Protein AF-0000000068884957 (afdb_homodimer)

Solvent-accessible surface area (backbone atoms only — not comparable to full-atom values): 5904 Å² total; per-residue (Å²): 128,88,70,58,85,63,53,73,67,52,44,51,50,47,52,52,43,50,51,48,53,64,71,40,42,40,56,53,42,12,63,74,69,73,43,58,30,68,40,50,49,53,39,40,56,73,71,47,56,98,104,126,87,72,59,84,63,53,75,67,53,44,51,49,48,51,52,41,51,51,49,54,66,70,38,42,40,56,52,41,12,63,74,70,73,43,57,30,68,40,51,49,52,40,40,56,71,70,47,56,97,105

Nearest PDB structures (foldseek):
  5eyb-assembly2_B  TM=4.800E-01  e=1.861E+00  Schizosaccharomyces pombe 972h-
  6exn-assembly1_O  TM=4.761E-01  e=3.169E+00  Saccharomyces cerevisiae S288C
  5eyb-assembly2_B  TM=4.801E-01  e=1.307E+00  Schizosaccharomyces pombe 972h-
  6exn-assembly1_O  TM=4.760E-01  e=1.888E+00  Saccharomyces cerevisiae S288C
  8wuz-assembly1_A  TM=5.271E-01  e=7.101E+00  Homo sapiens

Secondary structure (DSSP, 8-state):
-------HHHHHHHHHHHHHHHHTHHHHHHHHHTS-HHHHHHHHHHHTTT-/-------HHHHHHHHHHHHHHHHTHHHHHHHHHTS-HHHHHHHHHHHTTT-

Radius of gyration: 15.95 Å; Cα contacts (8 Å, |Δi|>4): 82; chains: 2; bounding box: 24×51×35 Å

InterPro domains:
  IPR001005 SANT/Myb domain [PF00249] (6-47)
  IPR001005 SANT/Myb domain [cd00167] (5-48)
  IPR009057 Homedomain-like superfamily [SSF46689] (7-48)
  IPR017930 Myb domain [PS51294] (1-51)

Structure (mmCIF, N/CA/C/O backbone):
data_AF-0000000068884957-model_v1
#
loop_
_entity.id
_entity.type
_entity.pdbx_description
1 polymer '(Perigord truffle) hypothetical protein'
#
loop_
_atom_site.group_PDB
_atom_site.id
_atom_site.type_symbol
_atom_site.label_atom_id
_atom_site.label_alt_id
_atom_site.label_comp_id
_atom_site.label_asym_id
_atom_site.label_entity_id
_atom_site.label_seq_id
_atom_site.pdbx_PDB_ins_code
_atom_site.Cartn_x
_atom_site.Cartn_y
_atom_site.Cartn_z
_atom_site.occupancy
_atom_site.B_iso_or_equiv
_atom_site.auth_seq_id
_atom_site.auth_comp_id
_atom_site.auth_asym_id
_atom_site.auth_atom_id
_atom_site.pdbx_PDB_model_num
ATOM 1 N N . MET A 1 1 ? 8.664 -26.594 -0.757 1 45.12 1 MET A N 1
ATOM 2 C CA . MET A 1 1 ? 7.906 -25.391 -0.413 1 45.12 1 MET A CA 1
ATOM 3 C C . MET A 1 1 ? 7.047 -24.938 -1.588 1 45.12 1 MET A C 1
ATOM 5 O O . MET A 1 1 ? 7.555 -24.734 -2.693 1 45.12 1 MET A O 1
ATOM 9 N N . HIS A 1 2 ? 5.934 -25.438 -1.832 1 53.47 2 HIS A N 1
ATOM 10 C CA . HIS A 1 2 ? 5.199 -25.328 -3.088 1 53.47 2 HIS A CA 1
ATOM 11 C C . HIS A 1 2 ? 5.078 -23.875 -3.535 1 53.47 2 HIS A C 1
ATOM 13 O O . HIS A 1 2 ? 4.582 -23.031 -2.787 1 53.47 2 HIS A O 1
ATOM 19 N N . TYR A 1 3 ? 5.973 -23.422 -4.434 1 61.19 3 TYR A N 1
ATOM 20 C CA . TYR A 1 3 ? 6.074 -22.125 -5.113 1 61.19 3 TYR A CA 1
ATOM 21 C C . TYR A 1 3 ? 4.734 -21.719 -5.711 1 61.19 3 TYR A C 1
ATOM 23 O O . TYR A 1 3 ? 3.943 -22.578 -6.117 1 61.19 3 TYR A O 1
ATOM 31 N N . ALA A 1 4 ? 4.199 -20.516 -5.281 1 70.12 4 ALA A N 1
ATOM 32 C CA . ALA A 1 4 ? 2.979 -19.984 -5.871 1 70.12 4 ALA A CA 1
ATOM 33 C C . ALA A 1 4 ? 3.074 -19.938 -7.395 1 70.12 4 ALA A C 1
ATOM 35 O O . ALA A 1 4 ? 4.082 -19.5 -7.949 1 70.12 4 ALA A O 1
ATOM 36 N N . GLU A 1 5 ? 2.26 -20.844 -8.094 1 85.31 5 GLU A N 1
ATOM 37 C CA . GLU A 1 5 ? 2.234 -20.844 -9.555 1 85.31 5 GLU A CA 1
ATOM 38 C C . GLU A 1 5 ? 1.241 -19.812 -10.094 1 85.31 5 GLU A C 1
ATOM 40 O O . GLU A 1 5 ? 0.068 -19.828 -9.711 1 85.31 5 GLU A O 1
ATOM 45 N N . PHE A 1 6 ? 1.774 -18.781 -10.656 1 95.44 6 PHE A N 1
ATOM 46 C CA . PHE A 1 6 ? 0.971 -17.781 -11.367 1 95.44 6 PHE A CA 1
ATOM 47 C C . PHE A 1 6 ? 1.16 -17.922 -12.867 1 95.44 6 PHE A C 1
ATOM 49 O O . PHE A 1 6 ? 2.287 -17.859 -13.367 1 95.44 6 PHE A O 1
ATOM 56 N N . GLY A 1 7 ? 0.014 -18.219 -13.523 1 94.56 7 GLY A N 1
ATOM 57 C CA . GLY A 1 7 ? 0.101 -18.141 -14.977 1 94.56 7 GLY A CA 1
ATOM 58 C C . GLY A 1 7 ? 0.417 -16.75 -15.477 1 94.56 7 GLY A C 1
ATOM 59 O O . GLY A 1 7 ? 0.49 -15.805 -14.695 1 94.56 7 GLY A O 1
ATOM 60 N N . GLU A 1 8 ? 0.545 -16.625 -16.859 1 95.62 8 GLU A N 1
ATOM 61 C CA . GLU A 1 8 ? 0.916 -15.352 -17.453 1 95.62 8 GLU A CA 1
ATOM 62 C C . GLU A 1 8 ? -0.126 -14.273 -17.141 1 95.62 8 GLU A C 1
ATOM 64 O O . GLU A 1 8 ? 0.22 -13.164 -16.719 1 95.62 8 GLU A O 1
ATOM 69 N N . ASP A 1 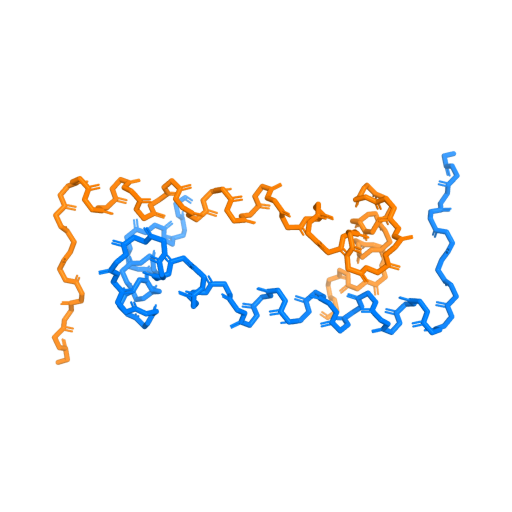9 ? -1.369 -14.578 -17.25 1 96.62 9 ASP A N 1
ATOM 70 C CA . ASP A 1 9 ? -2.439 -13.625 -16.969 1 96.62 9 ASP A CA 1
ATOM 71 C C . ASP A 1 9 ? -2.512 -13.281 -15.492 1 96.62 9 ASP A C 1
ATOM 73 O O . ASP A 1 9 ? -2.729 -12.125 -15.125 1 96.62 9 ASP A O 1
ATOM 77 N N . GLU A 1 10 ? -2.334 -14.281 -14.625 1 96.56 10 GLU A N 1
ATOM 78 C CA . GLU A 1 10 ? -2.361 -14.07 -13.18 1 96.56 10 GLU A CA 1
ATOM 79 C C . GLU A 1 10 ? -1.194 -13.203 -12.727 1 96.56 10 GLU A C 1
ATOM 81 O O . GLU A 1 10 ? -1.354 -12.344 -11.852 1 96.56 10 GLU A O 1
ATOM 86 N N . SER A 1 11 ? -0.07 -13.469 -13.398 1 96.94 11 SER A N 1
ATOM 87 C CA . SER A 1 11 ? 1.112 -12.656 -13.109 1 96.94 11 SER A CA 1
ATOM 88 C C . SER A 1 11 ? 0.885 -11.195 -13.477 1 96.94 11 SER A C 1
ATOM 90 O O . SER A 1 11 ? 1.215 -10.297 -12.695 1 96.94 11 SER A O 1
ATOM 92 N N . ALA A 1 12 ? 0.295 -10.992 -14.625 1 98.06 12 ALA A N 1
ATOM 93 C CA . ALA A 1 12 ? 0 -9.633 -15.078 1 98.06 12 ALA A CA 1
ATOM 94 C C . ALA A 1 12 ? -1.019 -8.961 -14.156 1 98.06 12 ALA A C 1
ATOM 96 O O . ALA A 1 12 ? -0.89 -7.777 -13.836 1 98.06 12 ALA A O 1
ATOM 97 N N . ALA A 1 13 ? -1.989 -9.695 -13.766 1 98.31 13 ALA A N 1
ATOM 98 C CA . ALA A 1 13 ? -3.006 -9.164 -12.859 1 98.31 13 ALA A CA 1
ATOM 99 C C . ALA A 1 13 ? -2.398 -8.812 -11.508 1 98.31 13 ALA A C 1
ATOM 101 O O . ALA A 1 13 ? -2.746 -7.785 -10.914 1 98.31 13 ALA A O 1
ATOM 102 N N . LEU A 1 14 ? -1.523 -9.648 -10.977 1 98.25 14 LEU A N 1
ATOM 103 C CA . LEU A 1 14 ? -0.846 -9.391 -9.711 1 98.25 14 LEU A CA 1
ATOM 104 C C . LEU A 1 14 ? -0.012 -8.117 -9.789 1 98.25 14 LEU A C 1
ATOM 106 O O . LEU A 1 14 ? -0.081 -7.27 -8.898 1 98.25 14 LEU A O 1
ATOM 110 N N . LEU A 1 15 ? 0.697 -8.031 -10.906 1 98.12 15 LEU A N 1
ATOM 111 C CA . LEU A 1 15 ? 1.517 -6.832 -11.086 1 98.12 15 LEU A CA 1
ATOM 112 C C . LEU A 1 15 ? 0.647 -5.582 -11.141 1 98.12 15 LEU A C 1
ATOM 114 O O . LEU A 1 15 ? 0.979 -4.562 -10.531 1 98.12 15 LEU A O 1
ATOM 118 N N . ALA A 1 16 ? -0.432 -5.656 -11.852 1 98.56 16 ALA A N 1
ATOM 119 C CA . ALA A 1 16 ? -1.354 -4.531 -11.953 1 98.56 16 ALA A CA 1
ATOM 120 C C . ALA A 1 16 ? -1.937 -4.168 -10.594 1 98.56 16 ALA A C 1
ATOM 122 O O . ALA A 1 16 ? -2.074 -2.988 -10.266 1 98.56 16 ALA A O 1
ATOM 123 N N . ALA A 1 17 ? -2.283 -5.172 -9.797 1 98.5 17 ALA A N 1
ATOM 124 C CA . ALA A 1 17 ? -2.84 -4.953 -8.461 1 98.5 17 ALA A CA 1
ATOM 125 C C . ALA A 1 17 ? -1.813 -4.301 -7.543 1 98.5 17 ALA A C 1
ATOM 127 O O . ALA A 1 17 ? -2.158 -3.428 -6.738 1 98.5 17 ALA A O 1
ATOM 128 N N . ILE A 1 18 ? -0.545 -4.719 -7.688 1 98.25 18 ILE A N 1
ATOM 129 C CA . ILE A 1 18 ? 0.536 -4.145 -6.891 1 98.25 18 ILE A CA 1
ATOM 130 C C . ILE A 1 18 ? 0.706 -2.668 -7.242 1 98.25 18 ILE A C 1
ATOM 132 O O . ILE A 1 18 ? 0.757 -1.815 -6.352 1 98.25 18 ILE A O 1
ATOM 136 N N . LYS A 1 19 ? 0.686 -2.406 -8.508 1 98.12 19 LYS A N 1
ATOM 137 C CA . LYS A 1 19 ? 0.856 -1.027 -8.953 1 98.12 19 LYS A CA 1
ATOM 138 C C . LYS A 1 19 ? -0.315 -0.156 -8.508 1 98.12 19 LYS A C 1
ATOM 140 O O . LYS A 1 19 ? -0.119 0.98 -8.07 1 98.12 19 LYS A O 1
ATOM 145 N N . GLU A 1 20 ? -1.428 -0.667 -8.586 1 98.44 20 GLU A N 1
ATOM 146 C CA . GLU A 1 20 ? -2.61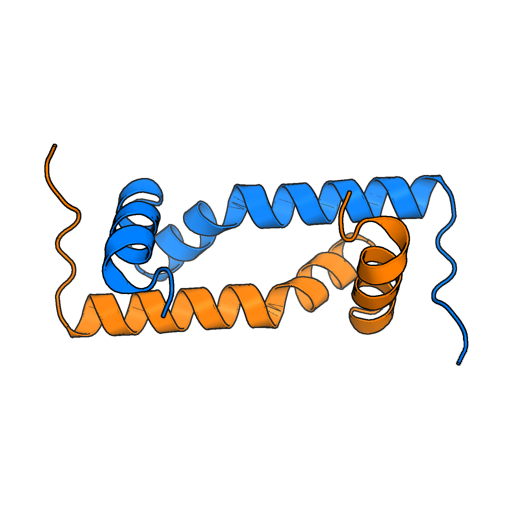3 0.068 -8.156 1 98.44 20 GLU A CA 1
ATOM 147 C C . GLU A 1 20 ? -2.574 0.352 -6.66 1 98.44 20 GLU A C 1
ATOM 149 O O . GLU A 1 20 ? -2.912 1.454 -6.223 1 98.44 20 GLU A O 1
ATOM 154 N N . TYR A 1 21 ? -2.248 -0.676 -5.883 1 98.12 21 TYR A N 1
ATOM 155 C CA . TYR A 1 21 ? -2.154 -0.523 -4.434 1 98.12 21 TYR A CA 1
ATOM 156 C C . TYR A 1 21 ? -1.159 0.572 -4.066 1 98.12 21 TYR A C 1
ATOM 158 O O . TYR A 1 21 ? -1.441 1.412 -3.209 1 98.12 21 TYR A O 1
ATOM 166 N N . GLU A 1 22 ? -0.022 0.586 -4.723 1 97.38 22 GLU A N 1
ATOM 167 C CA . GLU A 1 22 ? 1.009 1.585 -4.457 1 97.38 22 GLU A CA 1
ATOM 168 C C . GLU A 1 22 ? 0.555 2.975 -4.891 1 97.38 22 GLU A C 1
ATOM 170 O O . GLU A 1 22 ? 0.837 3.967 -4.215 1 97.38 22 GLU A O 1
ATOM 175 N N . ALA A 1 23 ? -0.179 3.043 -5.969 1 97.69 23 ALA A N 1
ATOM 176 C CA . ALA A 1 23 ? -0.647 4.312 -6.516 1 97.69 23 ALA A CA 1
ATOM 177 C C . ALA A 1 23 ? -1.722 4.93 -5.625 1 97.69 23 ALA A C 1
ATOM 179 O O . ALA A 1 23 ? -1.856 6.156 -5.566 1 97.69 23 ALA A O 1
ATOM 180 N N . ASN A 1 24 ? -2.383 4.039 -4.902 1 98.31 24 ASN A N 1
ATOM 181 C CA . ASN A 1 24 ? -3.514 4.52 -4.117 1 98.31 24 ASN A CA 1
ATOM 182 C C . ASN A 1 24 ? -3.135 4.723 -2.652 1 98.31 24 ASN A C 1
ATOM 184 O O . ASN A 1 24 ? -3.959 5.164 -1.849 1 98.31 24 ASN A O 1
ATOM 188 N N . LYS A 1 25 ? -1.946 4.535 -2.307 1 98.5 25 LYS A N 1
ATOM 189 C CA . LYS A 1 25 ? -1.498 4.523 -0.918 1 98.5 25 LYS A CA 1
ATOM 190 C C . LYS A 1 25 ? -1.889 5.812 -0.203 1 98.5 25 LYS A C 1
ATOM 192 O O . LYS A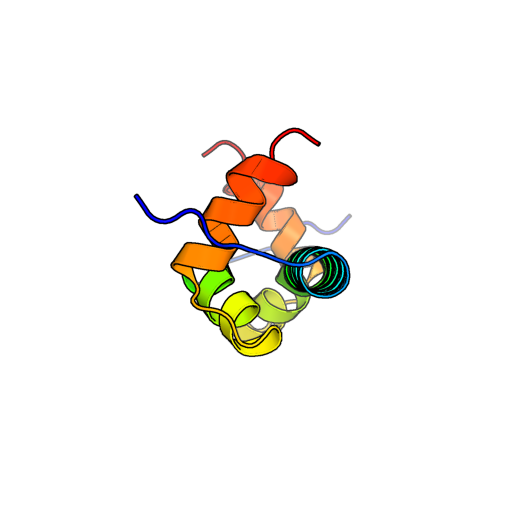 1 25 ? -2.654 5.785 0.763 1 98.5 25 LYS A O 1
ATOM 197 N N . TRP A 1 26 ? -1.493 6.836 -0.78 1 98.69 26 TRP A N 1
ATOM 198 C CA . TRP A 1 26 ? -1.642 8.094 -0.057 1 98.69 26 TRP A CA 1
ATOM 199 C C . TRP A 1 26 ? -3.072 8.609 -0.156 1 98.69 26 TRP A C 1
ATOM 201 O O . TRP A 1 26 ? -3.547 9.32 0.737 1 98.69 26 TRP A O 1
ATOM 211 N N . LYS A 1 27 ? -3.783 8.219 -1.224 1 98.44 27 LYS A N 1
ATOM 212 C CA . LYS A 1 27 ? -5.211 8.516 -1.288 1 98.44 27 LYS A CA 1
ATOM 213 C C . LYS A 1 27 ? -5.969 7.824 -0.158 1 98.44 27 LYS A C 1
ATOM 215 O O . LYS A 1 27 ? -6.781 8.453 0.527 1 98.44 27 LYS A O 1
ATOM 220 N N . VAL A 1 28 ? -5.625 6.625 0.059 1 98.5 28 VAL A N 1
ATOM 221 C CA . VAL A 1 28 ? -6.293 5.832 1.088 1 98.5 28 VAL A CA 1
ATOM 222 C C . VAL A 1 28 ? -5.883 6.332 2.471 1 98.5 28 VAL A C 1
ATOM 224 O O . VAL A 1 28 ? -6.734 6.535 3.34 1 98.5 28 VAL A O 1
ATOM 227 N N . ILE A 1 29 ? -4.629 6.547 2.662 1 98.62 29 ILE A N 1
ATOM 228 C CA .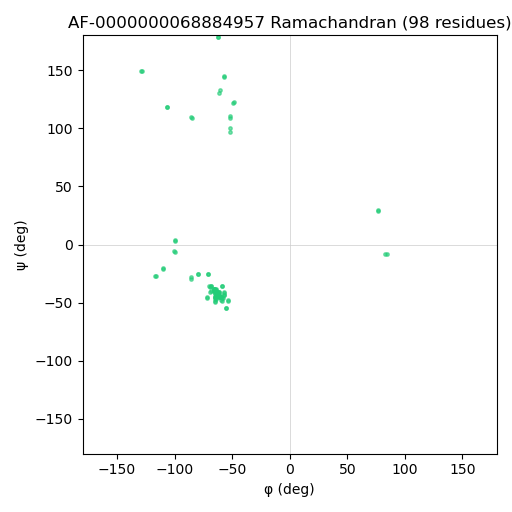 ILE A 1 29 ? -4.121 7 3.953 1 98.62 29 ILE A CA 1
ATOM 229 C C . ILE A 1 29 ? -4.664 8.398 4.262 1 98.62 29 ILE A C 1
ATOM 231 O O . ILE A 1 29 ? -5.113 8.656 5.379 1 98.62 29 ILE A O 1
ATOM 235 N N . GLY A 1 30 ? -4.609 9.281 3.209 1 98.38 30 GLY A N 1
ATOM 236 C CA . GLY A 1 30 ? -5.156 10.617 3.402 1 98.38 30 GLY A CA 1
ATOM 237 C C . GLY A 1 30 ? -6.613 10.609 3.824 1 98.38 30 GLY A C 1
ATOM 238 O O . GLY A 1 30 ? -7.016 11.375 4.703 1 98.38 30 GLY A O 1
ATOM 239 N N . THR A 1 31 ? -7.418 9.727 3.219 1 98.56 31 THR A N 1
ATOM 240 C CA . THR A 1 31 ? -8.828 9.594 3.566 1 98.56 31 THR A CA 1
ATOM 241 C C . THR A 1 31 ? -8.992 9.109 5.004 1 98.56 31 THR A C 1
ATOM 243 O O . THR A 1 31 ? -9.836 9.625 5.746 1 98.56 31 THR A O 1
ATOM 246 N N . LYS A 1 32 ? -8.172 8.258 5.418 1 98.19 32 LYS A N 1
ATOM 247 C CA . LYS A 1 32 ? -8.273 7.664 6.746 1 98.19 32 LYS A CA 1
ATOM 248 C C . LYS A 1 32 ? -7.949 8.688 7.832 1 98.19 32 LYS A C 1
ATOM 250 O O . LYS A 1 32 ? -8.586 8.703 8.883 1 98.19 32 LYS A O 1
ATOM 255 N N . VAL A 1 33 ? -6.988 9.602 7.574 1 98.06 33 VAL A N 1
ATOM 256 C CA . VAL A 1 33 ? -6.543 10.508 8.625 1 98.06 33 VAL A CA 1
ATOM 257 C C . VAL A 1 33 ? -7.215 11.867 8.445 1 98.06 33 VAL A C 1
ATOM 259 O O . VAL A 1 33 ? -7.066 12.758 9.289 1 98.06 33 VAL A O 1
ATOM 262 N N . GLY A 1 34 ? -7.945 12.039 7.383 1 97.25 34 GLY A N 1
ATOM 263 C CA . GLY A 1 34 ? -8.664 13.273 7.137 1 97.25 34 GLY A CA 1
ATOM 264 C C . GLY A 1 34 ? -7.758 14.398 6.66 1 97.25 34 GLY A C 1
ATOM 265 O O . GLY A 1 34 ? -7.969 15.562 7.016 1 97.25 34 GLY A O 1
ATOM 266 N N . LYS A 1 35 ? -6.656 14.07 5.965 1 97.5 35 LYS A N 1
ATOM 267 C CA . LYS A 1 35 ? -5.703 15.016 5.398 1 97.5 35 LYS A CA 1
ATOM 268 C C . LYS A 1 35 ? -5.434 14.711 3.926 1 97.5 35 LYS A C 1
ATOM 270 O O . LYS A 1 35 ? -5.594 13.57 3.482 1 97.5 35 LYS A O 1
ATOM 275 N N . PRO A 1 36 ? -5.133 15.773 3.139 1 97.19 36 PRO A N 1
ATOM 276 C CA . PRO A 1 36 ? -4.836 15.539 1.725 1 97.19 36 PRO A CA 1
ATOM 277 C C . PRO A 1 36 ? -3.672 14.57 1.519 1 97.19 36 PRO A C 1
ATOM 279 O O . PRO A 1 36 ? -2.691 14.609 2.266 1 97.19 36 PRO A O 1
ATOM 282 N N . ALA A 1 37 ? -3.801 13.75 0.433 1 97.62 37 ALA A N 1
ATOM 283 C CA . ALA A 1 37 ? -2.812 12.734 0.086 1 97.62 37 ALA A CA 1
ATOM 284 C C . ALA A 1 37 ? -1.416 13.344 -0.016 1 97.62 37 ALA A C 1
ATOM 286 O O . ALA A 1 37 ? -0.464 12.82 0.574 1 97.62 37 ALA A O 1
ATOM 287 N N . LYS A 1 38 ? -1.304 14.438 -0.706 1 97.19 38 LYS A N 1
ATOM 288 C CA . LYS A 1 38 ? -0.012 15.078 -0.931 1 97.19 38 LYS A CA 1
ATOM 289 C C . LYS A 1 38 ? 0.607 15.547 0.384 1 97.19 38 LYS A C 1
ATOM 291 O O . LYS A 1 38 ? 1.822 15.453 0.571 1 97.19 38 LYS A O 1
ATOM 296 N N . ALA A 1 39 ? -0.197 16.078 1.242 1 97.06 39 ALA A N 1
ATOM 297 C CA . ALA A 1 39 ? 0.286 16.516 2.547 1 97.06 39 ALA A CA 1
ATOM 298 C C . ALA A 1 39 ? 0.81 15.352 3.367 1 97.06 39 ALA A C 1
ATOM 300 O O . ALA A 1 39 ? 1.854 15.453 4.016 1 97.06 39 ALA A O 1
ATOM 301 N N . CYS A 1 40 ? 0.063 14.242 3.354 1 97.69 40 CYS A N 1
ATOM 302 C CA . CYS A 1 40 ? 0.49 13.055 4.082 1 97.69 40 CYS A CA 1
ATOM 303 C C . CYS A 1 40 ? 1.818 12.539 3.545 1 97.69 40 CYS A C 1
ATOM 305 O O . CYS A 1 40 ? 2.725 12.219 4.32 1 97.69 40 CYS A O 1
ATOM 307 N N . GLU A 1 41 ? 1.894 12.5 2.348 1 97.12 41 GLU A N 1
ATOM 308 C CA . GLU A 1 41 ? 3.107 11.977 1.729 1 97.12 41 GLU A CA 1
ATOM 309 C C . GLU A 1 41 ? 4.309 12.867 2.033 1 97.12 41 GLU A C 1
ATOM 311 O O . GLU A 1 41 ? 5.367 12.367 2.426 1 97.12 41 GLU A O 1
ATOM 316 N N . GLN A 1 42 ? 4.18 14.133 1.853 1 95.44 42 GLN A N 1
ATOM 317 C CA . GLN A 1 42 ? 5.27 15.062 2.119 1 95.44 42 GLN A CA 1
ATOM 318 C C . GLN A 1 42 ? 5.719 14.984 3.576 1 95.44 42 GLN A C 1
ATOM 320 O O . GLN A 1 42 ? 6.918 14.938 3.861 1 95.44 42 GLN A O 1
ATOM 325 N N . TYR A 1 43 ? 4.789 15.008 4.473 1 96.5 43 TYR A N 1
ATOM 326 C CA . TYR A 1 43 ? 5.117 14.922 5.891 1 96.5 43 TYR A CA 1
ATOM 327 C C . TYR A 1 43 ? 5.867 13.625 6.199 1 96.5 43 TYR A C 1
ATOM 329 O O . TYR A 1 43 ? 6.852 13.633 6.941 1 96.5 43 TYR A O 1
ATOM 337 N N . ALA A 1 44 ? 5.359 12.555 5.672 1 96.44 44 ALA A N 1
ATOM 338 C CA . ALA A 1 44 ? 5.996 11.258 5.898 1 96.44 44 ALA A CA 1
ATOM 339 C C . ALA A 1 44 ? 7.43 11.25 5.383 1 96.44 44 ALA A C 1
ATOM 341 O O . ALA A 1 44 ? 8.336 10.75 6.051 1 96.44 44 ALA A O 1
ATOM 342 N N . LYS A 1 45 ? 7.598 11.773 4.223 1 95.19 45 LYS A N 1
ATOM 343 C CA . LYS A 1 45 ? 8.938 11.852 3.643 1 95.19 45 LYS A CA 1
ATOM 344 C C . LYS A 1 45 ? 9.875 12.648 4.543 1 95.19 45 LYS A C 1
ATOM 346 O O . LYS A 1 45 ? 11.055 12.312 4.668 1 95.19 45 LYS A O 1
ATOM 351 N N . GLU A 1 46 ? 9.367 13.594 5.133 1 94.19 46 GLU A N 1
ATOM 352 C CA . GLU A 1 46 ? 10.203 14.5 5.922 1 94.19 46 GLU A CA 1
ATOM 353 C C . GLU A 1 46 ? 10.398 13.969 7.34 1 94.19 46 GLU A C 1
ATOM 355 O O . GLU A 1 46 ? 11.422 14.25 7.973 1 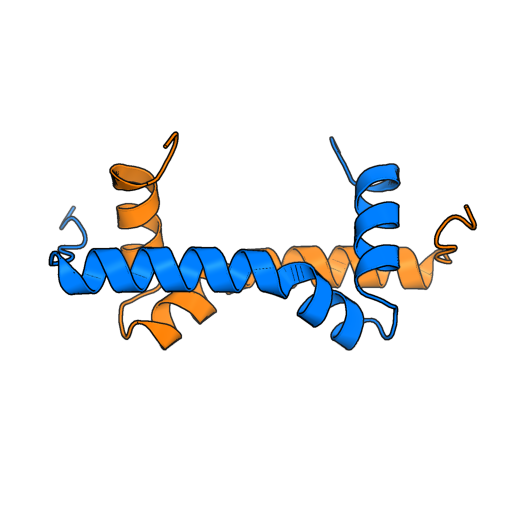94.19 46 GLU A O 1
ATOM 360 N N . HIS A 1 47 ? 9.469 13.25 7.789 1 94.19 47 HIS A N 1
ATOM 361 C CA . HIS A 1 47 ? 9.523 12.969 9.219 1 94.19 47 HIS A CA 1
ATOM 362 C C . HIS A 1 47 ? 9.688 11.477 9.484 1 94.19 47 HIS A C 1
ATOM 364 O O . HIS A 1 47 ? 10.109 11.07 10.57 1 94.19 47 HIS A O 1
ATOM 370 N N . PHE A 1 48 ? 9.242 10.656 8.609 1 94.88 48 PHE A N 1
ATOM 371 C CA . PHE A 1 48 ? 9.305 9.227 8.867 1 94.88 48 PHE A CA 1
ATOM 372 C C . PHE A 1 48 ? 10.328 8.555 7.949 1 94.88 48 PHE A C 1
ATOM 374 O O . PHE A 1 48 ? 10.703 7.402 8.172 1 94.88 48 PHE A O 1
ATOM 381 N N . ALA A 1 49 ? 10.695 9.227 6.781 1 83.81 49 ALA A N 1
ATOM 382 C CA . ALA A 1 49 ? 11.602 8.648 5.793 1 83.81 49 ALA A CA 1
ATOM 383 C C . ALA A 1 49 ? 12.969 8.367 6.402 1 83.81 49 ALA A C 1
ATOM 385 O O . ALA A 1 49 ? 13.5 9.18 7.164 1 83.81 49 ALA A O 1
ATOM 386 N N . GLY A 1 50 ? 13.445 7.098 6.102 1 74.69 50 GLY A N 1
ATOM 387 C CA . GLY A 1 50 ? 14.773 6.734 6.578 1 74.69 50 GLY A CA 1
ATOM 388 C C . GLY A 1 50 ? 14.781 6.258 8.016 1 74.69 50 GLY A C 1
ATOM 389 O O . GLY A 1 50 ? 15.844 5.949 8.57 1 74.69 50 GLY A O 1
ATOM 390 N N . LYS A 1 51 ? 13.516 6.461 8.586 1 59.41 51 LYS A N 1
ATOM 391 C CA . LYS A 1 51 ? 13.492 6.035 9.984 1 59.41 51 LYS A CA 1
ATOM 392 C C . LYS A 1 51 ? 12.992 4.602 10.117 1 59.41 51 LYS A C 1
ATOM 394 O O . LYS A 1 51 ? 12.203 4.133 9.297 1 59.41 51 LYS A O 1
ATOM 399 N N . MET B 1 1 ? 6.027 27.047 -0.059 1 45.34 1 MET B N 1
ATOM 400 C CA . MET B 1 1 ? 5.355 25.781 -0.269 1 45.34 1 MET B CA 1
ATOM 401 C C . MET B 1 1 ? 4.797 25.234 1.043 1 45.34 1 MET B C 1
ATOM 403 O O . MET B 1 1 ? 5.531 25.078 2.021 1 45.34 1 MET B O 1
ATOM 407 N N . HIS B 1 2 ? 3.699 25.625 1.493 1 53.69 2 HIS B N 1
ATOM 408 C CA . HIS B 1 2 ? 3.229 25.453 2.863 1 53.69 2 HIS B CA 1
ATOM 409 C C . HIS B 1 2 ? 3.332 24 3.305 1 53.69 2 HIS B C 1
ATOM 411 O O . HIS B 1 2 ? 2.832 23.094 2.619 1 53.69 2 HIS B O 1
ATOM 417 N N . TYR B 1 3 ? 4.363 23.641 4.059 1 61.28 3 TYR B N 1
ATOM 418 C CA . TYR B 1 3 ? 4.688 22.375 4.711 1 61.28 3 TYR B CA 1
ATOM 419 C C . TYR B 1 3 ? 3.482 21.828 5.477 1 61.28 3 TYR B C 1
ATOM 421 O O . TYR B 1 3 ? 2.66 22.609 5.977 1 61.28 3 TYR B O 1
ATOM 429 N N . ALA B 1 4 ? 3.051 20.562 5.125 1 70.12 4 ALA B N 1
ATOM 430 C CA . ALA B 1 4 ? 1.967 19.906 5.852 1 70.12 4 ALA B CA 1
ATOM 431 C C . ALA B 1 4 ? 2.234 19.906 7.352 1 70.12 4 ALA B C 1
ATOM 433 O O . ALA B 1 4 ? 3.336 19.562 7.793 1 70.12 4 ALA B O 1
ATOM 434 N N . GLU B 1 5 ? 1.426 20.75 8.148 1 85.5 5 GLU B N 1
ATOM 435 C CA . GLU B 1 5 ? 1.564 20.75 9.602 1 85.5 5 GLU B CA 1
ATOM 436 C C . GLU B 1 5 ? 0.72 19.656 10.242 1 85.5 5 GLU B C 1
ATOM 438 O O . GLU B 1 5 ? -0.482 19.562 9.984 1 85.5 5 GLU B O 1
ATOM 443 N N . PHE B 1 6 ? 1.397 18.672 10.742 1 95.56 6 PHE B N 1
ATOM 444 C CA . PHE B 1 6 ? 0.757 17.641 11.531 1 95.56 6 PHE B CA 1
ATOM 445 C C . PHE B 1 6 ? 1.099 17.781 13.008 1 95.56 6 PHE B C 1
ATOM 447 O O . PHE B 1 6 ? 2.273 17.812 13.383 1 95.56 6 PHE B O 1
ATOM 454 N N . GLY B 1 7 ? 0.017 18 13.789 1 94.62 7 GLY B N 1
ATOM 455 C CA . GLY B 1 7 ? 0.271 17.938 15.227 1 94.62 7 GLY B CA 1
ATOM 456 C C . GLY B 1 7 ? 0.754 16.578 15.68 1 94.62 7 GLY B C 1
ATOM 457 O O . GLY B 1 7 ? 0.824 15.633 14.883 1 94.62 7 GLY B O 1
ATOM 458 N N . GLU B 1 8 ? 1.048 16.469 17.047 1 95.69 8 GLU B N 1
ATOM 459 C CA . GLU B 1 8 ? 1.587 15.227 17.578 1 95.69 8 GLU B CA 1
ATOM 460 C C . GLU B 1 8 ? 0.609 14.07 17.375 1 95.69 8 GLU B C 1
ATOM 462 O O . GLU B 1 8 ? 0.998 12.992 16.922 1 95.69 8 GLU B O 1
ATOM 467 N N . ASP B 1 9 ? -0.627 14.273 17.609 1 96.75 9 ASP B N 1
ATOM 468 C CA . ASP B 1 9 ? -1.638 13.234 17.469 1 96.75 9 ASP B CA 1
ATOM 469 C C . ASP B 1 9 ? -1.844 12.875 15.992 1 96.75 9 ASP B C 1
ATOM 471 O O . ASP B 1 9 ? -2.006 11.703 15.648 1 96.75 9 ASP B O 1
ATOM 475 N N . GLU B 1 10 ? -1.857 13.875 15.125 1 96.62 10 GLU B N 1
ATOM 476 C CA . GLU B 1 10 ? -2.031 13.648 13.695 1 96.62 10 GLU B CA 1
ATOM 477 C C . GLU B 1 10 ? -0.852 12.875 13.109 1 96.62 10 GLU B C 1
ATOM 479 O O . GLU B 1 10 ? -1.035 12.008 12.25 1 96.62 10 GLU B O 1
ATOM 484 N N . SER B 1 11 ? 0.309 13.25 13.641 1 97 11 SER B N 1
ATOM 485 C CA . SER B 1 11 ? 1.516 12.539 13.227 1 97 11 SER B CA 1
ATOM 486 C C . SER B 1 11 ? 1.451 11.062 13.609 1 97 11 SER B C 1
ATOM 488 O O . SER B 1 11 ? 1.767 10.195 12.797 1 97 11 SER B O 1
ATOM 490 N N . ALA B 1 12 ? 1.02 10.82 14.812 1 98.12 12 ALA B N 1
ATOM 491 C CA . ALA B 1 12 ? 0.893 9.445 15.289 1 98.12 12 ALA B CA 1
ATOM 492 C C . ALA B 1 12 ? -0.161 8.688 14.492 1 98.12 12 ALA B C 1
ATOM 494 O O . ALA B 1 12 ? 0.031 7.516 14.156 1 98.12 12 ALA B O 1
ATOM 495 N N . ALA B 1 13 ? -1.226 9.328 14.195 1 98.31 13 ALA B N 1
ATOM 496 C CA . ALA B 1 13 ? -2.285 8.711 13.398 1 98.31 13 ALA B CA 1
ATOM 497 C C . ALA B 1 13 ? -1.801 8.398 11.992 1 98.31 13 ALA B C 1
ATOM 499 O O . ALA B 1 13 ? -2.123 7.348 11.438 1 98.31 13 ALA B O 1
ATOM 500 N N . LEU B 1 14 ? -1.062 9.312 11.375 1 98.25 14 LEU B N 1
ATOM 501 C CA . LEU B 1 14 ? -0.507 9.102 10.039 1 98.25 14 LEU B CA 1
ATOM 502 C C . LEU B 1 14 ? 0.437 7.906 10.023 1 98.25 14 LEU B C 1
ATOM 504 O O . LEU B 1 14 ? 0.344 7.047 9.141 1 98.25 14 LEU B O 1
ATOM 508 N N . LEU B 1 15 ? 1.259 7.879 11.062 1 98.12 15 LEU B N 1
ATOM 509 C CA . LEU B 1 15 ? 2.193 6.762 11.141 1 98.12 15 LEU B CA 1
ATOM 510 C C . LEU B 1 15 ? 1.446 5.441 11.289 1 98.12 15 LEU B C 1
ATOM 512 O O . LEU B 1 15 ? 1.798 4.449 10.641 1 98.12 15 LEU B O 1
ATOM 516 N N . ALA B 1 16 ? 0.452 5.426 12.102 1 98.62 16 ALA B N 1
ATOM 517 C CA . ALA B 1 16 ? -0.351 4.223 12.305 1 98.62 16 ALA B CA 1
ATOM 518 C C . ALA B 1 16 ? -1.049 3.807 11.016 1 98.62 16 ALA B C 1
ATOM 520 O O . ALA B 1 16 ? -1.121 2.617 10.703 1 98.62 16 ALA B O 1
ATOM 521 N N . ALA B 1 17 ? -1.574 4.766 10.258 1 98.5 17 ALA B N 1
ATOM 522 C CA . ALA B 1 17 ? -2.254 4.492 8.992 1 98.5 17 ALA B CA 1
ATOM 523 C C . ALA B 1 17 ? -1.287 3.922 7.961 1 98.5 17 ALA B C 1
ATOM 525 O O . ALA B 1 17 ? -1.644 3.02 7.199 1 98.5 17 ALA B O 1
ATOM 526 N N . ILE B 1 18 ? -0.046 4.449 7.961 1 98.25 18 ILE B N 1
ATOM 527 C CA . ILE B 1 18 ? 0.983 3.965 7.047 1 98.25 18 ILE B CA 1
ATOM 528 C C . ILE B 1 18 ? 1.314 2.51 7.371 1 98.25 18 ILE B C 1
ATOM 530 O O . ILE B 1 18 ? 1.336 1.659 6.477 1 98.25 18 ILE B O 1
ATOM 534 N N . LYS B 1 19 ? 1.464 2.252 8.633 1 98.12 19 LYS B N 1
ATOM 535 C CA . LYS B 1 19 ? 1.797 0.893 9.055 1 98.12 19 LYS B CA 1
ATOM 536 C C . LYS B 1 19 ? 0.66 -0.074 8.742 1 98.12 19 LYS B C 1
ATOM 538 O O . LYS B 1 19 ? 0.899 -1.191 8.273 1 98.12 19 LYS B O 1
ATOM 543 N N . GLU B 1 20 ? -0.481 0.349 8.945 1 98.44 20 GLU B N 1
ATOM 544 C CA . GLU B 1 20 ? -1.643 -0.484 8.656 1 98.44 20 GLU B CA 1
ATOM 545 C C . GLU B 1 20 ? -1.752 -0.769 7.156 1 98.44 20 GLU B C 1
ATOM 547 O O . GLU B 1 20 ? -2.045 -1.896 6.754 1 98.44 20 GLU B O 1
ATOM 552 N N . TYR B 1 21 ? -1.609 0.25 6.332 1 98.06 21 TYR B N 1
ATOM 553 C CA . TYR B 1 21 ? -1.669 0.097 4.883 1 98.06 21 TYR B CA 1
ATOM 554 C C . TYR B 1 21 ? -0.636 -0.912 4.395 1 98.06 21 TYR B C 1
ATOM 556 O O . TYR B 1 21 ? -0.943 -1.778 3.574 1 98.06 21 TYR B O 1
ATOM 564 N N . GLU B 1 22 ? 0.592 -0.812 4.938 1 97.44 22 GLU B N 1
ATOM 565 C CA . GLU B 1 22 ? 1.667 -1.722 4.551 1 97.44 22 GLU B CA 1
ATOM 566 C C . GLU B 1 22 ? 1.387 -3.143 5.027 1 97.44 22 GLU B C 1
ATOM 568 O O . GLU B 1 22 ? 1.67 -4.109 4.316 1 97.44 22 GLU B O 1
ATOM 573 N N . ALA B 1 23 ? 0.773 -3.264 6.195 1 97.69 23 ALA B N 1
ATOM 574 C CA . ALA B 1 23 ? 0.483 -4.566 6.785 1 97.69 23 ALA B CA 1
ATOM 575 C C . ALA B 1 23 ? -0.627 -5.281 6.016 1 97.69 23 ALA B C 1
ATOM 577 O O . ALA B 1 23 ? -0.664 -6.512 5.969 1 97.69 23 ALA B O 1
ATOM 578 N N . ASN B 1 24 ? -1.443 -4.449 5.363 1 98.38 24 ASN B N 1
ATOM 579 C CA . ASN B 1 24 ? -2.609 -5.027 4.707 1 98.38 24 ASN B CA 1
ATOM 580 C C . ASN B 1 24 ? -2.375 -5.211 3.209 1 98.38 24 ASN B C 1
ATOM 582 O O . ASN B 1 24 ? -3.24 -5.727 2.5 1 98.38 24 ASN B O 1
ATOM 586 N N . LYS B 1 25 ? -1.26 -4.918 2.73 1 98.5 25 LYS B N 1
ATOM 587 C CA . LYS B 1 25 ? -0.972 -4.875 1.299 1 98.5 25 LYS B CA 1
ATOM 588 C C . LYS B 1 25 ? -1.326 -6.195 0.624 1 98.5 25 LYS B C 1
ATOM 590 O O . LYS B 1 25 ? -2.193 -6.238 -0.251 1 98.5 25 LYS B O 1
ATOM 595 N N . TRP B 1 26 ? -0.784 -7.176 1.157 1 98.69 26 TRP B N 1
ATOM 596 C CA . TRP B 1 26 ? -0.901 -8.445 0.449 1 98.69 26 TRP B CA 1
ATOM 597 C C . TRP B 1 26 ? -2.26 -9.086 0.704 1 98.69 26 TRP B C 1
ATOM 599 O O . TRP B 1 26 ? -2.766 -9.844 -0.134 1 98.69 26 TRP B O 1
ATOM 609 N N . LYS B 1 27 ? -2.879 -8.742 1.843 1 98.44 27 LYS B N 1
ATOM 610 C CA . LYS B 1 27 ? -4.26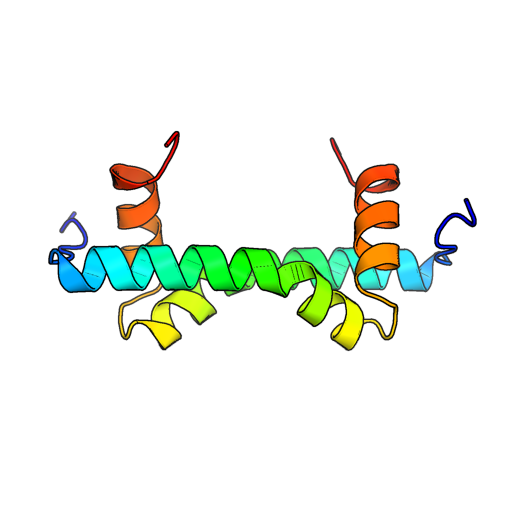2 -9.156 2.062 1 98.44 27 LYS B CA 1
ATOM 611 C C . LYS B 1 27 ? -5.195 -8.539 1.026 1 98.44 27 LYS B C 1
ATOM 613 O O . LYS B 1 27 ? -6.02 -9.227 0.428 1 98.44 27 LYS B O 1
ATOM 618 N N . VAL B 1 28 ? -4.98 -7.312 0.779 1 98.56 28 VAL B N 1
ATOM 619 C CA . VAL B 1 28 ? -5.824 -6.586 -0.164 1 98.56 28 VAL B CA 1
ATOM 620 C C . VAL B 1 28 ? -5.527 -7.051 -1.588 1 98.56 28 VAL B C 1
ATOM 622 O O . VAL B 1 28 ? -6.449 -7.328 -2.361 1 98.56 28 VAL B O 1
ATOM 625 N N . ILE B 1 29 ? -4.297 -7.16 -1.91 1 98.62 29 ILE B N 1
ATOM 626 C CA . ILE B 1 29 ? -3.898 -7.578 -3.25 1 98.62 29 ILE B CA 1
ATOM 627 C C . ILE B 1 29 ? -4.355 -9.016 -3.502 1 98.62 29 ILE B C 1
ATOM 629 O O . ILE B 1 29 ? -4.902 -9.32 -4.562 1 98.62 29 ILE B O 1
ATOM 633 N N . GLY B 1 30 ? -4.102 -9.891 -2.463 1 98.38 30 GLY B N 1
ATOM 634 C CA . GLY B 1 30 ? -4.551 -11.266 -2.6 1 98.38 30 GLY B CA 1
ATOM 635 C C . GLY B 1 30 ? -6.043 -11.375 -2.855 1 98.38 30 GLY B C 1
ATOM 636 O O . GLY B 1 30 ? -6.473 -12.18 -3.688 1 98.38 30 GLY B O 1
ATOM 637 N N . THR B 1 31 ? -6.848 -10.57 -2.16 1 98.62 31 THR B N 1
ATOM 638 C CA . THR B 1 31 ? -8.297 -10.555 -2.348 1 98.62 31 THR B CA 1
ATOM 639 C C . THR B 1 31 ? -8.648 -10.094 -3.758 1 98.62 31 THR B C 1
ATOM 641 O O . THR B 1 31 ? -9.523 -10.68 -4.402 1 98.62 31 THR B O 1
ATOM 644 N N . LYS B 1 32 ? -7.977 -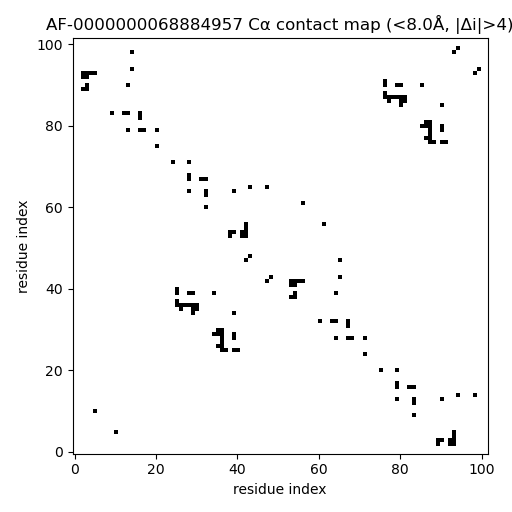9.18 -4.266 1 98.19 32 LYS B N 1
ATOM 645 C CA . LYS B 1 32 ? -8.273 -8.602 -5.574 1 98.19 32 LYS B CA 1
ATOM 646 C C . LYS B 1 32 ? -7.988 -9.602 -6.691 1 98.19 32 LYS B C 1
ATOM 648 O O . LYS B 1 32 ? -8.734 -9.68 -7.672 1 98.19 32 LYS B O 1
ATOM 653 N N . VAL B 1 33 ? -6.918 -10.422 -6.535 1 98.06 33 VAL B N 1
ATOM 654 C CA . VAL B 1 33 ? -6.52 -11.297 -7.633 1 98.06 33 VAL B CA 1
ATOM 655 C C . VAL B 1 33 ? -7.055 -12.703 -7.391 1 98.06 33 VAL B C 1
ATOM 657 O O . VAL B 1 33 ? -6.938 -13.578 -8.25 1 98.06 33 VAL B O 1
ATOM 660 N N . GLY B 1 34 ? -7.633 -12.922 -6.238 1 97.25 34 GLY B N 1
ATOM 661 C CA . GLY B 1 34 ? -8.211 -14.219 -5.922 1 97.25 34 GLY B CA 1
ATOM 662 C C . GLY B 1 34 ? -7.168 -15.266 -5.559 1 97.25 34 GLY B C 1
ATOM 663 O O . GLY B 1 34 ? -7.32 -16.438 -5.898 1 97.25 34 GLY B O 1
ATOM 664 N N . LYS B 1 35 ? -6.031 -14.836 -5.004 1 97.44 35 LYS B N 1
ATOM 665 C CA . LYS B 1 35 ? -4.945 -15.703 -4.551 1 97.44 35 LYS B CA 1
ATOM 666 C C . LYS B 1 35 ? -4.543 -15.375 -3.117 1 97.44 35 LYS B C 1
ATOM 668 O O . LYS B 1 35 ? -4.742 -14.258 -2.65 1 97.44 35 LYS B O 1
ATOM 673 N N . PRO B 1 36 ? -4.07 -16.406 -2.369 1 97.19 36 PRO B N 1
ATOM 674 C CA . PRO B 1 36 ? -3.637 -16.141 -0.996 1 97.19 36 PRO B CA 1
ATOM 675 C C . PRO B 1 36 ? -2.543 -15.078 -0.918 1 97.19 36 PRO B C 1
ATOM 677 O O . PRO B 1 36 ? -1.654 -15.039 -1.772 1 97.19 36 PRO B O 1
ATOM 680 N N . ALA B 1 37 ? -2.625 -14.273 0.177 1 97.62 37 ALA B N 1
ATOM 681 C CA . ALA B 1 37 ? -1.693 -13.172 0.414 1 97.62 37 ALA B CA 1
ATOM 682 C C . ALA B 1 37 ? -0.247 -13.656 0.356 1 97.62 37 ALA B C 1
ATOM 684 O O . ALA B 1 37 ? 0.585 -13.062 -0.332 1 97.62 37 ALA B O 1
ATOM 685 N N . LYS B 1 38 ? 0.037 -14.719 1.05 1 97.12 38 LYS B N 1
ATOM 686 C CA . LYS B 1 38 ? 1.396 -15.25 1.124 1 97.12 38 LYS B CA 1
ATOM 687 C C . LYS B 1 38 ? 1.9 -15.664 -0.254 1 97.12 38 LYS B C 1
ATOM 689 O O . LYS B 1 38 ? 3.074 -15.469 -0.577 1 97.12 38 LYS B O 1
ATOM 694 N N . ALA B 1 39 ? 1.057 -16.266 -1.03 1 97.06 39 ALA B N 1
ATOM 695 C CA . ALA B 1 39 ? 1.425 -16.688 -2.383 1 97.06 39 ALA B CA 1
ATOM 696 C C . ALA B 1 39 ? 1.754 -15.469 -3.252 1 97.06 39 ALA B C 1
ATOM 698 O O . ALA B 1 39 ? 2.725 -15.492 -4.012 1 97.06 39 ALA B O 1
ATOM 699 N N . CYS B 1 40 ? 0.918 -14.438 -3.152 1 97.62 40 CYS B N 1
ATOM 700 C CA . CYS B 1 40 ? 1.158 -13.219 -3.918 1 97.62 40 CYS B CA 1
ATOM 701 C C . CYS B 1 40 ? 2.488 -12.586 -3.531 1 97.62 40 CYS B C 1
ATOM 703 O O . CYS B 1 40 ? 3.273 -12.195 -4.398 1 97.62 40 CYS B O 1
ATOM 705 N N . GLU B 1 41 ? 2.699 -12.531 -2.346 1 97.12 41 GLU B N 1
ATOM 706 C CA . GLU B 1 41 ? 3.924 -11.906 -1.861 1 97.12 41 GLU B CA 1
ATOM 707 C C . GLU B 1 41 ? 5.156 -12.688 -2.303 1 97.12 41 GLU B C 1
ATOM 709 O O . GLU B 1 41 ? 6.117 -12.102 -2.811 1 97.12 41 GLU B O 1
ATOM 714 N N . GLN B 1 42 ? 5.164 -13.953 -2.104 1 95.44 42 GLN B N 1
ATOM 715 C CA . GLN B 1 42 ? 6.297 -14.789 -2.494 1 95.44 42 GLN B CA 1
ATOM 716 C C . GLN B 1 42 ? 6.57 -14.68 -3.99 1 95.44 42 GLN B C 1
ATOM 718 O O . GLN B 1 42 ? 7.719 -14.531 -4.41 1 95.44 42 GLN B O 1
ATOM 723 N N . TYR B 1 43 ? 5.539 -14.805 -4.785 1 96.5 43 TYR B N 1
ATOM 724 C CA . TYR B 1 43 ? 5.695 -14.695 -6.23 1 96.5 43 TYR B CA 1
ATOM 725 C C . TYR B 1 43 ? 6.293 -13.344 -6.617 1 96.5 43 TYR B C 1
ATOM 727 O O . TYR B 1 43 ? 7.188 -13.273 -7.465 1 96.5 43 TYR B O 1
ATOM 735 N N . ALA B 1 44 ? 5.758 -12.312 -6.035 1 96.38 44 ALA B N 1
ATOM 736 C CA . ALA B 1 44 ? 6.25 -10.969 -6.328 1 96.38 44 ALA B CA 1
ATOM 737 C C . ALA B 1 44 ? 7.73 -10.836 -5.977 1 96.38 44 ALA B C 1
ATOM 739 O O . ALA B 1 44 ? 8.508 -10.266 -6.742 1 96.38 44 ALA B O 1
ATOM 740 N N . LYS B 1 45 ? 8.062 -11.336 -4.828 1 95.19 45 LYS B N 1
ATOM 741 C CA . LYS B 1 45 ? 9.461 -11.289 -4.406 1 95.19 45 LYS B CA 1
ATOM 742 C C . LYS B 1 45 ? 10.359 -12.008 -5.41 1 95.19 45 LYS B C 1
ATOM 744 O O . LYS B 1 45 ? 11.484 -11.562 -5.668 1 95.19 45 LYS B O 1
ATOM 749 N N . GLU B 1 46 ? 9.883 -12.992 -5.945 1 94.12 46 GLU B N 1
ATOM 750 C CA . GLU B 1 46 ? 10.695 -13.82 -6.824 1 94.12 46 GLU B CA 1
ATOM 751 C C . GLU B 1 46 ? 10.695 -13.289 -8.25 1 94.12 46 GLU B C 1
ATOM 753 O O . GLU B 1 46 ? 11.656 -13.477 -9 1 94.12 46 GLU B O 1
ATOM 758 N N . HIS B 1 47 ? 9.648 -12.664 -8.602 1 94.19 47 HIS B N 1
ATOM 759 C CA . HIS B 1 47 ? 9.523 -12.383 -10.031 1 94.19 47 HIS B CA 1
ATOM 760 C C . HIS B 1 47 ? 9.523 -10.883 -10.305 1 94.19 47 HIS B C 1
ATOM 762 O O . HIS B 1 47 ? 9.797 -10.453 -11.43 1 94.19 47 HIS B O 1
ATOM 768 N N . PHE B 1 48 ? 9.102 -10.117 -9.375 1 94.81 48 PHE B N 1
ATOM 769 C CA . PHE B 1 48 ? 9.016 -8.688 -9.641 1 94.81 48 PHE B CA 1
ATOM 770 C C . PHE B 1 48 ? 10.078 -7.93 -8.844 1 94.81 48 PHE B C 1
ATOM 772 O O . PHE B 1 48 ? 10.336 -6.754 -9.109 1 94.81 48 PHE B O 1
ATOM 779 N N . ALA B 1 49 ? 10.633 -8.547 -7.707 1 83.75 49 ALA B N 1
ATOM 780 C CA . ALA B 1 49 ? 11.602 -7.898 -6.832 1 83.75 49 ALA B CA 1
ATOM 781 C C . ALA B 1 49 ? 12.875 -7.539 -7.59 1 83.75 49 ALA B C 1
ATOM 783 O O . ALA B 1 49 ? 13.375 -8.336 -8.383 1 83.75 49 ALA B O 1
ATOM 784 N N . GLY B 1 50 ? 13.289 -6.211 -7.391 1 74.56 50 GLY B N 1
ATOM 785 C CA . GLY B 1 50 ? 14.523 -5.766 -8.016 1 74.56 50 GLY B CA 1
ATOM 786 C C . GLY B 1 50 ? 14.336 -5.312 -9.453 1 74.56 50 GLY B C 1
ATOM 787 O O . GLY B 1 50 ? 15.297 -4.926 -10.117 1 74.56 50 GLY B O 1
ATOM 788 N N . LYS B 1 51 ? 13.039 -5.617 -9.87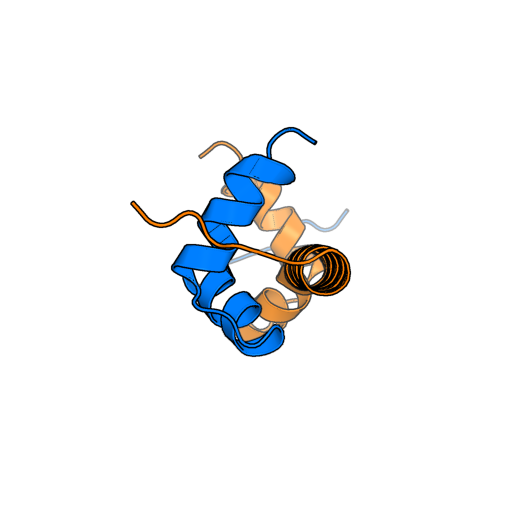5 1 59.84 51 LYS B N 1
ATOM 789 C CA . LYS B 1 51 ? 12.828 -5.215 -11.266 1 59.84 51 LYS B CA 1
ATOM 790 C C . LYS B 1 51 ? 12.203 -3.826 -11.344 1 59.84 51 LYS B C 1
ATOM 792 O O . LYS B 1 51 ? 11.484 -3.41 -10.43 1 59.84 51 LYS B O 1
#

Sequence (102 aa):
MHYAEFGEDESAALLAAIKEYEANKWKVIGTKVGKPAKACEQYAKEHFAGKMHYAEFGEDESAALLAAIKEYEANKWKVIGTKVGKPAKACEQYAKEHFAGK

Foldseek 3Di:
DPPPDADPVRVVVVVVVVVVCVVCVLVVVCVVVVHHSVVVVVCCCVPVPPD/DDPDDDDPVRVVVVVVVVVVCVVCVLVVVCVVVVHHSVVVVVCCCVPVPPD

pLDDT: mean 92.49, std 12.38, range [45.12, 98.69]

Organism: Tuber melanosporum (strain Mel28) (NCBI:txid656061)